Protein AF-A0AAD8MJL9-F1 (afdb_monomer_lite)

Sequence (126 aa):
MKRDDTRMTDIPSDIQKHILKLLATSSEASDFVRATSSCKEWKEFAEDAEILKTVQFDRMHRLDKSFWNKNRFLVKCLNAGNRGAFDIIVLKKKQDVLKVFMQKLKAGECWPDMLQLRNELRRTRS

Organism: NCBI:txid360622

InterPro domains:
  IPR036047 F-box-like domain superfamily [SSF81383] (6-65)

Foldseek 3Di:
DDPPPCDPVVDDLVVVLVVLLCCQQPHAPVVSVVVLVPDDSSVVSCLDLSSLQRHDHPDLVPDDPQQVDCPHSLVSSVVSVRPNSVVSNLVVVLVVLVVVLVVCVVVVHDDVVNVVSVVVNVVSVD

Structure (mmCIF, N/CA/C/O backbone):
data_AF-A0AAD8MJL9-F1
#
_entry.id   AF-A0AAD8MJL9-F1
#
loop_
_atom_site.group_PDB
_atom_site.id
_atom_site.type_symbol
_atom_site.label_atom_id
_atom_site.label_alt_id
_atom_site.label_comp_id
_atom_site.label_asym_id
_atom_site.label_entity_id
_atom_site.label_seq_id
_atom_site.pdbx_PDB_ins_code
_atom_site.Cartn_x
_atom_site.Cartn_y
_atom_site.Cartn_z
_atom_site.occupancy
_atom_site.B_iso_or_equiv
_atom_site.auth_seq_id
_atom_site.auth_comp_id
_atom_site.auth_asym_id
_atom_site.auth_atom_id
_atom_site.pdbx_PDB_model_num
ATOM 1 N N . MET A 1 1 ? -32.009 20.687 22.571 1.00 45.84 1 MET A N 1
ATOM 2 C CA . MET A 1 1 ? -31.351 19.533 21.922 1.00 45.84 1 MET A CA 1
ATOM 3 C C . MET A 1 1 ? -29.936 19.456 22.478 1.00 45.84 1 MET A C 1
ATOM 5 O O . MET A 1 1 ? -29.155 20.356 22.194 1.00 45.84 1 MET A O 1
ATOM 9 N N . LYS A 1 2 ? -29.637 18.504 23.370 1.00 50.28 2 LYS A N 1
ATOM 10 C CA . LYS A 1 2 ? -28.256 18.293 23.831 1.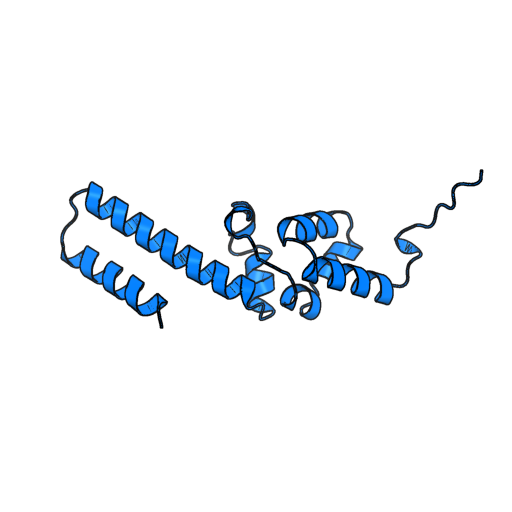00 50.28 2 LYS A CA 1
ATOM 11 C C . LYS A 1 2 ? -27.515 17.622 22.675 1.00 50.28 2 LYS A C 1
ATOM 13 O O . LYS A 1 2 ? -28.018 16.636 22.148 1.00 50.28 2 LYS A O 1
ATOM 18 N N . ARG A 1 3 ? -26.418 18.217 22.205 1.00 57.03 3 ARG A N 1
ATOM 19 C CA . ARG A 1 3 ? -25.518 17.529 21.276 1.00 57.03 3 ARG A CA 1
ATOM 20 C C . ARG A 1 3 ? -24.839 16.443 22.100 1.00 57.03 3 ARG A C 1
ATOM 22 O O . ARG A 1 3 ? -24.217 16.767 23.108 1.00 57.03 3 ARG A O 1
ATOM 29 N N . ASP A 1 4 ? -25.047 15.186 21.730 1.00 59.31 4 ASP A N 1
ATOM 30 C CA . ASP A 1 4 ? -24.232 14.101 22.257 1.00 59.31 4 ASP A CA 1
ATOM 31 C C . ASP A 1 4 ? -22.837 14.277 21.663 1.00 59.31 4 ASP A C 1
ATOM 33 O O . ASP A 1 4 ? -22.585 13.966 20.499 1.00 59.31 4 ASP A O 1
ATOM 37 N N . ASP A 1 5 ? -21.945 14.860 22.459 1.00 63.81 5 ASP A N 1
ATOM 38 C CA . ASP A 1 5 ? -20.537 15.039 22.122 1.00 63.81 5 ASP A CA 1
ATOM 39 C C . ASP A 1 5 ? -19.786 13.717 22.345 1.00 63.81 5 ASP A C 1
ATOM 41 O O . ASP A 1 5 ? -18.816 13.663 23.101 1.00 63.81 5 ASP A O 1
ATOM 45 N N . THR A 1 6 ? -20.243 12.627 21.722 1.00 65.44 6 THR A N 1
ATOM 46 C CA . THR A 1 6 ? -19.494 11.366 21.721 1.00 65.44 6 THR A CA 1
ATOM 47 C C . THR A 1 6 ? -18.200 11.597 20.954 1.00 65.44 6 THR A C 1
ATOM 49 O O . THR A 1 6 ? -18.205 11.845 19.743 1.00 65.44 6 THR A O 1
ATOM 52 N N . ARG A 1 7 ? -17.073 11.579 21.662 1.00 69.25 7 ARG A N 1
ATOM 53 C CA . ARG A 1 7 ? -15.759 11.781 21.059 1.00 69.25 7 ARG A CA 1
ATOM 54 C C . ARG A 1 7 ? -15.308 10.475 20.429 1.00 69.25 7 ARG A C 1
ATOM 56 O O . ARG A 1 7 ? -15.595 9.393 20.926 1.00 69.25 7 ARG A O 1
ATOM 63 N N . MET A 1 8 ? -14.524 10.570 19.357 1.00 67.44 8 MET A N 1
ATOM 64 C CA . MET A 1 8 ? -13.904 9.390 18.738 1.00 67.44 8 MET A CA 1
ATOM 65 C C . MET A 1 8 ? -13.067 8.586 19.754 1.00 67.44 8 MET A C 1
ATOM 67 O O . MET A 1 8 ? -12.983 7.370 19.653 1.00 67.44 8 MET A O 1
ATOM 71 N N . THR A 1 9 ? -12.508 9.265 20.763 1.00 69.81 9 THR A N 1
ATOM 72 C CA . THR A 1 9 ? -11.752 8.671 21.876 1.00 69.81 9 THR A CA 1
ATOM 73 C C . THR A 1 9 ? -12.597 7.821 22.821 1.00 69.81 9 THR A C 1
ATOM 75 O O . THR A 1 9 ? -12.044 7.034 23.580 1.00 69.81 9 THR A O 1
ATOM 78 N N . ASP A 1 10 ? -13.919 7.985 22.797 1.00 81.56 10 ASP A N 1
ATOM 79 C CA . ASP A 1 10 ? -14.845 7.232 23.647 1.00 81.56 10 ASP A CA 1
ATOM 80 C C . ASP A 1 10 ? -15.191 5.872 23.015 1.00 81.56 10 ASP A C 1
ATOM 82 O O . ASP A 1 10 ? -15.815 5.020 23.648 1.00 81.56 10 ASP A O 1
ATOM 86 N N . ILE A 1 11 ? -14.777 5.655 21.759 1.00 83.25 11 ILE A N 1
ATOM 87 C CA . ILE A 1 11 ? -14.957 4.401 21.034 1.00 83.25 11 ILE A CA 1
ATOM 88 C C . ILE A 1 11 ? -13.833 3.431 21.431 1.00 83.25 11 ILE A C 1
ATOM 90 O O . ILE A 1 11 ? -12.656 3.777 21.286 1.00 83.25 11 ILE A O 1
ATOM 94 N N . PRO A 1 12 ? -14.161 2.198 21.855 1.00 88.75 12 PRO A N 1
ATOM 95 C CA . PRO A 1 12 ? -13.181 1.145 22.100 1.00 88.75 12 PRO A CA 1
ATOM 96 C C . PRO A 1 12 ? -12.222 0.920 20.921 1.00 88.75 12 PRO A C 1
ATOM 98 O O . PRO A 1 12 ? -12.611 0.967 19.750 1.00 88.75 12 PRO A O 1
ATOM 101 N N . SER A 1 13 ? -10.948 0.672 21.224 1.00 86.31 13 SER A N 1
ATOM 102 C CA . SER A 1 13 ? -9.875 0.594 20.222 1.00 86.31 13 SER A CA 1
ATOM 103 C C . SER A 1 13 ? -10.055 -0.547 19.214 1.00 86.31 13 SER A C 1
ATOM 105 O O . SER A 1 13 ? -9.663 -0.423 18.054 1.00 86.31 13 SER A O 1
ATOM 107 N N . ASP A 1 14 ? -10.684 -1.647 19.615 1.00 88.62 14 ASP A N 1
ATOM 108 C CA . ASP A 1 14 ? -11.070 -2.764 18.752 1.00 88.62 14 ASP A CA 1
ATOM 109 C C . ASP A 1 14 ? -12.112 -2.347 17.705 1.00 88.62 14 ASP A C 1
ATOM 111 O O . ASP A 1 14 ? -11.964 -2.675 16.524 1.00 88.62 14 ASP A O 1
ATOM 115 N N . ILE A 1 15 ? -13.107 -1.549 18.102 1.00 89.69 15 ILE A N 1
ATOM 116 C CA . ILE A 1 15 ? -14.094 -0.977 17.179 1.00 89.69 15 ILE A CA 1
ATOM 117 C C . ILE A 1 15 ? -13.414 0.012 16.230 1.00 89.69 15 ILE A C 1
ATOM 119 O O . ILE A 1 15 ? -13.651 -0.039 15.022 1.00 89.69 15 ILE A O 1
ATOM 123 N N . GLN A 1 16 ? -12.515 0.863 16.732 1.00 87.56 16 GLN A N 1
ATOM 124 C CA . GLN A 1 16 ? -11.755 1.782 15.879 1.00 87.56 16 GLN A CA 1
ATOM 125 C C . GLN A 1 16 ? -10.915 1.032 14.832 1.00 87.56 16 GLN A C 1
ATOM 127 O O . GLN A 1 16 ? -10.959 1.369 13.646 1.00 87.56 16 GLN A O 1
ATOM 132 N N . LYS A 1 17 ? -10.205 -0.032 15.231 1.00 88.81 17 LYS A N 1
ATOM 133 C CA . LYS A 1 17 ? -9.458 -0.901 14.305 1.00 88.81 17 LYS A CA 1
ATOM 134 C C . LYS A 1 17 ? -10.371 -1.572 13.284 1.00 88.81 17 LYS A C 1
ATOM 136 O O . LYS A 1 17 ? -10.002 -1.674 12.113 1.00 88.81 17 LYS A O 1
ATOM 141 N N . HIS A 1 18 ? -11.556 -2.014 13.701 1.00 90.69 18 HIS A N 1
ATOM 142 C CA . HIS A 1 18 ? -12.534 -2.610 12.797 1.00 90.69 18 HIS A CA 1
ATOM 143 C C . HIS A 1 18 ? -13.019 -1.604 11.743 1.00 90.69 18 HIS A C 1
ATOM 145 O O . HIS A 1 18 ? -13.017 -1.920 10.554 1.00 90.69 18 HIS A O 1
ATOM 151 N N . ILE A 1 19 ? -13.340 -0.372 12.152 1.00 90.25 19 ILE A N 1
ATOM 152 C CA . ILE A 1 19 ? -13.692 0.728 11.240 1.00 90.25 19 ILE A CA 1
ATOM 153 C C . ILE A 1 19 ? -12.548 0.994 10.258 1.00 90.25 19 ILE A C 1
ATOM 155 O O . ILE A 1 19 ? -12.781 1.102 9.054 1.00 90.25 19 ILE A O 1
ATOM 159 N N . LEU A 1 20 ? -11.305 1.049 10.745 1.00 91.06 20 LEU A N 1
ATOM 160 C CA . LEU A 1 20 ? -10.136 1.271 9.895 1.00 91.06 20 LEU A CA 1
ATOM 161 C C . LEU A 1 20 ? -9.957 0.154 8.863 1.00 91.06 20 LEU A C 1
ATOM 163 O O . LEU A 1 20 ? -9.651 0.427 7.704 1.00 91.06 20 LEU A O 1
ATOM 167 N N . LYS A 1 21 ? -10.175 -1.100 9.265 1.00 91.56 21 LYS A N 1
ATOM 168 C CA . LYS A 1 21 ? -10.113 -2.256 8.366 1.00 91.56 21 LYS A CA 1
ATOM 169 C C . LYS A 1 21 ? -11.196 -2.190 7.290 1.00 91.56 21 LYS A C 1
ATOM 171 O O . LYS A 1 21 ? -10.896 -2.458 6.133 1.00 91.56 21 LYS A O 1
ATOM 176 N N . LEU A 1 22 ? -12.420 -1.796 7.649 1.00 91.12 22 LEU A N 1
ATOM 177 C CA . LEU A 1 22 ? -13.497 -1.574 6.680 1.00 91.12 22 LEU A CA 1
ATOM 178 C C . LE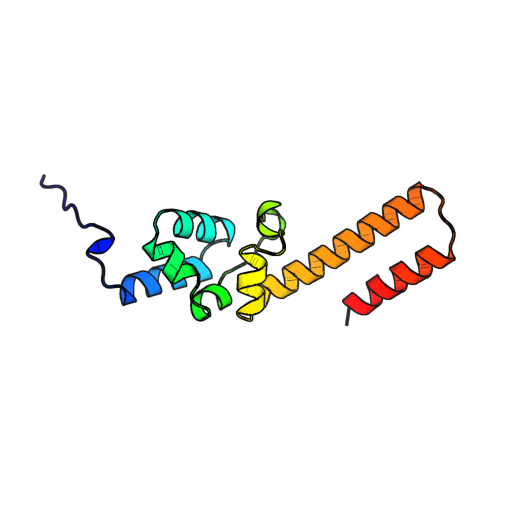U A 1 22 ? -13.137 -0.457 5.699 1.00 91.12 22 LEU A C 1
ATOM 180 O O . LEU A 1 22 ? -13.276 -0.634 4.496 1.00 91.12 22 LEU A O 1
ATOM 184 N N . LEU A 1 23 ? -12.599 0.662 6.189 1.00 90.19 23 LEU A N 1
ATOM 185 C CA . LEU A 1 23 ? -12.123 1.740 5.323 1.00 90.19 23 LEU A CA 1
ATOM 186 C C . LEU A 1 23 ? -11.011 1.262 4.385 1.00 90.19 23 LEU A C 1
ATOM 188 O O . LEU A 1 23 ? -11.039 1.588 3.201 1.00 90.19 23 LEU A O 1
ATOM 192 N N . ALA A 1 24 ? -10.056 0.472 4.877 1.00 90.62 24 ALA A N 1
ATOM 193 C CA . ALA A 1 24 ? -8.982 -0.081 4.056 1.00 90.62 24 ALA A CA 1
ATOM 194 C C . ALA A 1 24 ? -9.521 -0.967 2.919 1.00 90.62 24 ALA A C 1
ATOM 196 O O . ALA A 1 24 ? -8.979 -0.930 1.816 1.00 90.62 24 ALA A O 1
ATOM 197 N N . THR A 1 25 ? -10.593 -1.727 3.166 1.00 89.88 25 THR A N 1
ATOM 198 C CA . THR A 1 25 ? -11.177 -2.650 2.183 1.00 89.88 25 THR A CA 1
ATOM 199 C C . THR A 1 25 ? -12.274 -2.049 1.314 1.00 89.88 25 THR A C 1
ATOM 201 O O . THR A 1 25 ? -12.627 -2.668 0.318 1.00 89.88 25 THR A O 1
ATOM 204 N N . SER A 1 26 ? -12.853 -0.903 1.675 1.00 85.00 26 SER A N 1
ATOM 205 C CA . SER A 1 26 ? -13.995 -0.320 0.956 1.00 85.00 26 SER A CA 1
ATOM 206 C C . SER A 1 26 ? -13.707 1.041 0.326 1.00 85.00 26 SER A C 1
ATOM 208 O O . SER A 1 26 ? -14.587 1.602 -0.328 1.00 85.00 26 SER A O 1
ATOM 210 N N . SER A 1 27 ? -12.529 1.618 0.568 1.00 80.38 27 SER A N 1
ATOM 211 C CA . SER A 1 27 ? -12.144 2.927 0.042 1.00 80.38 27 SER A CA 1
ATOM 212 C C . SER A 1 27 ? -10.840 2.866 -0.741 1.00 80.38 27 SER A C 1
ATOM 214 O O . SER A 1 27 ? -10.008 1.979 -0.554 1.00 80.38 27 SER A O 1
ATOM 216 N N . GLU A 1 28 ? -10.658 3.840 -1.629 1.00 83.75 28 GLU A N 1
ATOM 217 C CA . GLU A 1 28 ? -9.396 4.011 -2.340 1.00 83.75 28 GLU A CA 1
ATOM 218 C C . GLU A 1 28 ? -8.276 4.350 -1.346 1.00 83.75 28 GLU A C 1
ATOM 220 O O . GLU A 1 28 ? -8.470 5.134 -0.411 1.00 83.75 28 GLU A O 1
ATOM 225 N N . ALA A 1 29 ? -7.062 3.850 -1.596 1.00 85.44 29 ALA A N 1
ATOM 226 C CA . ALA A 1 29 ? -5.887 4.121 -0.762 1.00 85.44 29 ALA A CA 1
ATOM 227 C C . ALA A 1 29 ? -5.661 5.617 -0.456 1.00 85.44 29 ALA A C 1
ATOM 229 O O . ALA A 1 29 ? -5.152 5.960 0.611 1.00 85.44 29 ALA A O 1
ATOM 230 N N . SER A 1 30 ? -6.039 6.525 -1.364 1.00 83.88 30 SER A N 1
ATOM 231 C CA . SER A 1 30 ? -5.973 7.974 -1.132 1.00 83.88 30 SER A CA 1
ATOM 232 C C . SER A 1 30 ? -6.898 8.450 -0.016 1.00 83.88 30 SER A C 1
ATOM 234 O O . SER A 1 30 ? -6.491 9.268 0.811 1.00 83.88 30 SER A O 1
ATOM 236 N N . ASP A 1 31 ? -8.128 7.941 0.015 1.00 85.12 31 ASP A N 1
ATOM 237 C CA . ASP A 1 31 ? -9.109 8.291 1.039 1.00 85.12 31 ASP A CA 1
ATOM 238 C C . ASP A 1 31 ? -8.730 7.682 2.380 1.00 85.12 31 ASP A C 1
ATOM 240 O O . ASP A 1 31 ? -8.773 8.380 3.394 1.00 85.12 31 ASP A O 1
ATOM 244 N N . PHE A 1 32 ? -8.244 6.440 2.368 1.00 88.94 32 PHE A N 1
ATOM 245 C CA . PHE A 1 32 ? -7.693 5.796 3.551 1.00 88.94 32 PHE A CA 1
ATOM 246 C C . PHE A 1 32 ? -6.549 6.620 4.161 1.00 88.94 32 PHE A C 1
ATOM 248 O O . PHE A 1 32 ? -6.627 7.010 5.323 1.00 88.94 32 PHE A O 1
ATOM 255 N N . VAL A 1 33 ? -5.529 6.982 3.370 1.00 87.75 33 VAL A N 1
ATOM 256 C CA . VAL A 1 33 ? -4.388 7.783 3.857 1.00 87.75 33 VAL A CA 1
ATOM 257 C C . VAL A 1 33 ? -4.839 9.128 4.419 1.00 87.75 33 VAL A C 1
ATOM 259 O O . VAL A 1 33 ? -4.305 9.581 5.436 1.00 87.75 33 VAL A O 1
ATOM 262 N N . ARG A 1 34 ? -5.822 9.775 3.784 1.00 86.56 34 ARG A N 1
ATOM 263 C CA . ARG A 1 34 ? -6.392 11.039 4.265 1.00 86.56 34 ARG A CA 1
ATOM 264 C C . ARG A 1 34 ? -7.121 10.859 5.597 1.00 86.56 34 ARG A C 1
ATOM 266 O O . ARG A 1 34 ? -6.923 11.662 6.503 1.00 86.56 34 ARG A O 1
ATOM 273 N N . ALA A 1 35 ? -7.921 9.807 5.738 1.00 86.69 35 ALA A N 1
ATOM 274 C CA . ALA A 1 35 ? -8.626 9.512 6.981 1.00 86.69 35 ALA A CA 1
ATOM 275 C C . ALA A 1 35 ? -7.640 9.230 8.123 1.00 86.69 35 ALA A C 1
ATOM 277 O O . ALA A 1 35 ? -7.750 9.806 9.204 1.00 86.69 35 ALA A O 1
ATOM 278 N N . THR A 1 36 ? -6.608 8.426 7.870 1.00 89.25 36 THR A N 1
ATOM 279 C CA . THR A 1 36 ? -5.640 8.024 8.900 1.00 89.25 36 THR A CA 1
ATOM 280 C C . THR A 1 36 ? -4.652 9.121 9.279 1.00 89.25 36 THR A C 1
ATOM 282 O O . THR A 1 36 ? -3.967 9.010 10.288 1.00 89.25 36 THR A O 1
ATOM 285 N N . SER A 1 37 ? -4.555 10.190 8.487 1.00 86.75 37 SER A N 1
ATOM 286 C CA . SER A 1 37 ? -3.744 11.365 8.827 1.00 86.75 37 SER A CA 1
ATOM 287 C C . SER A 1 37 ? -4.496 12.405 9.663 1.00 86.75 37 SER A C 1
ATOM 289 O O . SER A 1 37 ? -3.884 13.381 10.091 1.00 86.75 37 SER A O 1
ATOM 291 N N . SER A 1 38 ? -5.786 12.186 9.945 1.00 85.75 38 SER A N 1
ATOM 292 C CA . SER A 1 38 ? -6.608 13.110 10.735 1.00 85.75 38 SER A CA 1
ATOM 293 C C . SER A 1 38 ? -6.247 13.142 12.225 1.00 85.75 38 SER A C 1
ATOM 295 O O . SER A 1 38 ? -6.332 14.200 12.846 1.00 85.75 38 SER A O 1
ATOM 297 N N . CYS A 1 39 ? -5.814 12.017 12.807 1.00 85.88 39 CYS A N 1
ATOM 298 C CA . CYS A 1 39 ? -5.400 11.955 14.206 1.00 85.88 39 CYS A CA 1
ATOM 299 C C . CYS A 1 39 ? -4.279 10.932 14.446 1.00 85.88 39 CYS A C 1
ATOM 301 O O . CYS A 1 39 ? -4.036 10.029 13.644 1.00 85.88 39 CYS A O 1
ATOM 303 N N . LYS A 1 40 ? -3.576 11.094 15.575 1.00 85.94 40 LYS A N 1
ATOM 304 C CA . LYS A 1 40 ? -2.427 10.256 15.945 1.00 85.94 40 LYS A CA 1
ATOM 305 C C . LYS A 1 40 ? -2.812 8.783 16.122 1.00 85.94 40 LYS A C 1
ATOM 307 O O . LYS A 1 40 ? -2.103 7.919 15.628 1.00 85.94 40 LYS A O 1
ATOM 312 N N . GLU A 1 41 ? -3.939 8.518 16.770 1.00 86.12 41 GLU A N 1
ATOM 313 C CA . GLU A 1 41 ? -4.411 7.160 17.061 1.00 86.12 41 GLU A CA 1
ATOM 314 C C . GLU A 1 41 ? -4.735 6.379 15.779 1.00 86.12 41 GLU A C 1
ATOM 316 O O . GLU A 1 41 ? -4.254 5.267 15.575 1.00 86.12 41 GLU A O 1
ATOM 321 N N . TRP A 1 42 ? -5.444 7.004 14.837 1.00 88.19 42 TRP A N 1
ATOM 322 C CA . TRP A 1 42 ? -5.719 6.395 13.535 1.00 88.19 42 TRP A CA 1
ATOM 323 C C . TRP A 1 42 ? -4.451 6.162 12.728 1.00 88.19 42 TRP A C 1
ATOM 325 O O . TRP A 1 42 ? -4.350 5.162 12.022 1.00 88.19 42 TRP A O 1
ATOM 335 N N . LYS A 1 43 ? -3.476 7.068 12.831 1.00 88.19 43 LYS A N 1
ATOM 336 C CA . LYS A 1 43 ? -2.176 6.894 12.187 1.00 88.19 43 LYS A CA 1
ATOM 337 C C . LYS A 1 43 ? -1.442 5.673 12.738 1.00 88.19 43 LYS A C 1
ATOM 339 O O . LYS A 1 43 ? -0.866 4.932 11.953 1.00 88.19 43 LYS A O 1
ATOM 344 N N . GLU A 1 44 ? -1.471 5.463 14.050 1.00 89.31 44 GLU A N 1
ATOM 345 C CA . GLU A 1 44 ? -0.850 4.301 14.694 1.00 89.31 44 GLU A CA 1
ATOM 346 C C . GLU A 1 44 ? -1.557 3.001 14.296 1.00 89.31 44 GLU A C 1
ATOM 348 O O . GLU A 1 44 ? -0.897 2.046 13.888 1.00 89.31 44 GLU A O 1
ATOM 353 N N . PHE A 1 45 ? -2.894 2.972 14.298 1.00 89.06 45 PHE A N 1
ATOM 354 C CA . PHE A 1 45 ? -3.640 1.802 13.822 1.00 89.06 45 PHE A CA 1
ATOM 355 C C . PHE A 1 45 ? -3.441 1.532 12.330 1.00 89.06 45 PHE A C 1
ATOM 357 O O . PHE A 1 45 ? -3.379 0.377 11.922 1.00 89.06 45 PHE A O 1
ATOM 364 N N . ALA A 1 46 ? -3.281 2.566 11.507 1.00 89.38 46 ALA A N 1
ATOM 365 C CA . ALA A 1 46 ? -3.029 2.410 10.077 1.00 89.38 46 ALA A CA 1
ATOM 366 C C . ALA A 1 46 ? -1.675 1.770 9.753 1.00 89.38 46 ALA A C 1
ATOM 368 O O . ALA A 1 46 ? -1.470 1.336 8.621 1.00 89.38 46 ALA A O 1
ATOM 369 N N . GLU A 1 47 ? -0.742 1.741 10.707 1.00 90.06 47 GLU A N 1
ATOM 370 C CA . GLU A 1 47 ? 0.557 1.082 10.554 1.00 90.06 47 GLU A CA 1
ATOM 371 C C . GLU A 1 47 ? 0.517 -0.410 10.916 1.00 90.06 47 GLU A C 1
ATOM 373 O O . GLU A 1 47 ? 1.504 -1.114 10.694 1.00 90.06 47 GLU A O 1
ATOM 378 N N . ASP A 1 48 ? -0.622 -0.913 11.402 1.00 91.88 48 ASP A N 1
ATOM 379 C CA . ASP A 1 48 ? -0.845 -2.338 11.636 1.00 91.88 48 ASP A CA 1
ATOM 380 C C . ASP A 1 48 ? -0.745 -3.123 10.315 1.00 91.88 48 ASP A C 1
ATOM 382 O O . ASP A 1 48 ? -1.372 -2.785 9.304 1.00 91.88 48 ASP A O 1
ATOM 386 N N . ALA A 1 49 ? 0.055 -4.190 10.323 1.00 92.06 49 ALA A N 1
ATOM 387 C CA . ALA A 1 49 ? 0.319 -4.997 9.138 1.00 92.06 49 ALA A CA 1
ATOM 388 C C . ALA A 1 49 ? -0.958 -5.631 8.564 1.00 92.06 49 ALA A C 1
ATOM 390 O O . ALA A 1 49 ? -1.109 -5.688 7.341 1.00 92.06 49 ALA A O 1
ATOM 391 N N . GLU A 1 50 ? -1.901 -6.047 9.414 1.00 92.06 50 GLU A N 1
ATOM 392 C CA . GLU A 1 50 ? -3.160 -6.651 8.965 1.00 92.06 50 GLU A CA 1
ATOM 393 C C . GLU A 1 50 ? -4.054 -5.631 8.261 1.00 92.06 50 GLU A C 1
ATOM 395 O O . GLU A 1 50 ? -4.756 -5.970 7.309 1.00 92.06 50 GLU A O 1
ATOM 400 N N . ILE A 1 51 ? -3.992 -4.364 8.671 1.00 92.94 51 ILE A N 1
ATOM 401 C CA . ILE A 1 51 ? -4.700 -3.278 7.992 1.00 92.94 51 ILE A CA 1
ATOM 402 C C . ILE A 1 51 ? -4.010 -2.970 6.661 1.00 92.94 51 ILE A C 1
ATOM 404 O O . ILE A 1 51 ? -4.657 -3.017 5.612 1.00 92.94 51 ILE A O 1
ATOM 408 N N . LEU A 1 52 ? -2.694 -2.743 6.671 1.00 93.62 52 LEU A N 1
ATOM 409 C CA . LEU A 1 52 ? -1.904 -2.422 5.475 1.00 93.62 52 LEU A CA 1
ATOM 410 C C . LEU A 1 52 ? -2.038 -3.478 4.367 1.00 93.62 52 LEU A C 1
ATOM 412 O O . LEU A 1 52 ? -2.107 -3.143 3.181 1.00 93.62 52 LEU A O 1
ATOM 416 N N . LYS A 1 53 ? -2.125 -4.756 4.739 1.00 94.38 53 LYS A N 1
ATOM 417 C CA . LYS A 1 53 ? -2.321 -5.875 3.809 1.00 94.38 53 LYS A CA 1
ATOM 418 C C . LYS A 1 53 ? -3.669 -5.838 3.083 1.00 94.38 53 LYS A C 1
ATOM 420 O O . LYS A 1 53 ? -3.778 -6.382 1.987 1.00 94.38 53 LYS A O 1
ATOM 425 N N . THR A 1 54 ? -4.674 -5.196 3.676 1.00 91.94 54 THR A N 1
ATOM 426 C CA . THR A 1 54 ? -6.056 -5.160 3.164 1.00 91.94 54 THR A CA 1
ATOM 427 C C . THR A 1 54 ? -6.404 -3.915 2.357 1.00 91.94 54 THR A C 1
ATOM 429 O O . THR A 1 54 ? -7.455 -3.890 1.723 1.00 91.94 54 THR A O 1
ATOM 432 N N . VAL A 1 55 ? -5.523 -2.909 2.345 1.00 91.44 55 VAL A N 1
ATOM 433 C CA . VAL A 1 55 ? -5.747 -1.647 1.631 1.00 91.44 55 VAL A CA 1
ATOM 434 C C . VAL A 1 55 ? -6.002 -1.890 0.143 1.00 91.44 55 VAL A C 1
ATOM 436 O O . VAL A 1 55 ? -5.192 -2.533 -0.533 1.00 91.44 55 VAL A O 1
ATOM 439 N N . GLN A 1 56 ? -7.098 -1.335 -0.368 1.00 89.00 56 GLN A N 1
ATOM 440 C CA . GLN A 1 56 ? -7.451 -1.402 -1.780 1.00 89.00 56 GLN A CA 1
ATOM 441 C C . GLN A 1 56 ? -6.779 -0.322 -2.626 1.00 89.00 56 GLN A C 1
ATOM 443 O O . GLN A 1 56 ? -6.553 0.819 -2.222 1.00 89.00 56 GLN A O 1
ATOM 448 N N . PHE A 1 57 ? -6.473 -0.723 -3.854 1.00 84.69 57 PHE A N 1
ATOM 449 C CA . PHE A 1 57 ? -5.613 -0.007 -4.785 1.00 84.69 57 PHE A CA 1
ATOM 450 C C . PHE A 1 57 ? -6.193 0.002 -6.214 1.00 84.69 57 PHE A C 1
ATOM 452 O O . PHE A 1 57 ? -5.451 0.123 -7.192 1.00 84.69 57 PHE A O 1
ATOM 459 N N . ASP A 1 58 ? -7.519 -0.118 -6.335 1.00 73.44 58 ASP A N 1
ATOM 460 C CA . ASP A 1 58 ? -8.254 -0.346 -7.589 1.00 73.44 58 ASP A CA 1
ATOM 461 C C . ASP A 1 58 ? -7.949 0.680 -8.691 1.00 73.44 58 ASP A C 1
ATOM 463 O O . ASP A 1 58 ? -8.024 0.360 -9.882 1.00 73.44 58 ASP A O 1
ATOM 467 N N . ARG A 1 59 ? -7.560 1.916 -8.340 1.00 66.56 59 ARG A N 1
ATOM 468 C CA . ARG A 1 59 ? -7.305 2.984 -9.320 1.00 66.56 59 ARG A CA 1
ATOM 469 C C . ARG A 1 59 ? -5.920 3.610 -9.187 1.00 66.56 59 ARG A C 1
ATOM 471 O O . ARG A 1 59 ? -5.757 4.711 -8.664 1.00 66.56 59 ARG A O 1
ATOM 478 N N . MET A 1 60 ? -4.924 2.990 -9.827 1.00 62.75 60 MET A N 1
ATOM 479 C CA . MET A 1 60 ? -3.550 3.525 -9.922 1.00 62.75 60 MET A CA 1
ATOM 480 C C . MET A 1 60 ? -3.446 4.985 -10.375 1.00 62.75 60 MET A C 1
ATOM 482 O O . MET A 1 60 ? -2.562 5.704 -9.921 1.00 62.75 60 MET A O 1
ATOM 486 N N . HIS A 1 61 ? -4.329 5.438 -11.269 1.00 58.91 61 HIS A N 1
ATOM 487 C CA . HIS A 1 61 ? -4.287 6.799 -11.812 1.00 58.91 61 HIS A CA 1
ATOM 488 C C . HIS A 1 61 ? -4.638 7.883 -10.779 1.00 58.91 61 HIS A C 1
ATOM 490 O O . HIS A 1 61 ? -4.397 9.060 -11.035 1.00 58.91 61 HIS A O 1
ATOM 496 N N . ARG A 1 62 ? -5.198 7.500 -9.625 1.00 63.97 62 ARG A N 1
ATOM 497 C CA . ARG A 1 62 ? -5.501 8.410 -8.512 1.00 63.97 62 ARG A CA 1
ATOM 498 C C . ARG A 1 62 ? -4.389 8.481 -7.472 1.00 63.97 62 ARG A C 1
ATOM 500 O O . ARG A 1 62 ? -4.455 9.315 -6.572 1.00 63.97 62 ARG A O 1
ATOM 507 N N . LEU A 1 63 ? -3.363 7.639 -7.592 1.00 69.81 63 LEU A N 1
ATOM 508 C CA . LEU A 1 63 ? -2.217 7.689 -6.698 1.00 69.81 63 LEU A CA 1
ATOM 509 C C . LEU A 1 63 ? -1.346 8.885 -7.063 1.00 69.81 63 LEU A C 1
ATOM 511 O O . LEU A 1 63 ? -0.612 8.874 -8.055 1.00 69.81 63 LEU A O 1
ATOM 515 N N . ASP A 1 64 ? -1.426 9.913 -6.226 1.00 71.00 64 ASP A N 1
ATOM 516 C CA . ASP A 1 64 ? -0.557 11.078 -6.305 1.00 71.00 64 ASP A CA 1
ATOM 517 C C . ASP A 1 64 ? 0.927 10.660 -6.275 1.00 71.00 64 ASP A C 1
ATOM 519 O O . ASP A 1 64 ? 1.299 9.647 -5.676 1.00 71.00 64 ASP A O 1
ATOM 523 N N . LYS A 1 65 ? 1.806 11.469 -6.883 1.00 72.69 65 LYS A N 1
ATOM 524 C CA . LYS A 1 65 ? 3.275 11.303 -6.895 1.00 72.69 65 LYS A CA 1
ATOM 525 C C . LYS A 1 65 ? 3.834 10.996 -5.511 1.00 72.69 65 LYS A C 1
ATOM 527 O O . LYS A 1 65 ? 4.827 10.286 -5.370 1.00 72.69 65 LYS A O 1
ATOM 532 N N . SER A 1 66 ? 3.180 11.542 -4.499 1.00 73.12 66 SER A N 1
ATOM 533 C CA . SER A 1 66 ? 3.503 11.367 -3.104 1.00 73.12 66 SER A CA 1
ATOM 534 C C . SER A 1 66 ? 3.485 9.880 -2.684 1.00 73.12 66 SER A C 1
ATOM 536 O O . SER A 1 66 ? 4.429 9.446 -2.029 1.00 73.12 66 SER A O 1
ATOM 538 N N . PHE A 1 67 ? 2.559 9.048 -3.175 1.00 73.06 67 PHE A N 1
ATOM 539 C CA . PHE A 1 67 ? 2.489 7.603 -2.882 1.00 73.06 67 PHE A CA 1
ATOM 540 C C . PHE A 1 67 ? 3.704 6.798 -3.356 1.00 73.06 67 PHE A C 1
ATOM 542 O O . PHE A 1 67 ? 4.027 5.768 -2.769 1.00 73.06 67 PHE A O 1
ATOM 549 N N . TRP A 1 68 ? 4.389 7.273 -4.394 1.00 68.94 68 TRP A N 1
ATOM 550 C CA . TRP A 1 68 ? 5.449 6.547 -5.096 1.00 68.94 68 TRP A CA 1
ATOM 551 C C . TRP A 1 68 ? 6.840 6.703 -4.477 1.00 68.94 68 TRP A C 1
ATOM 553 O O . TRP A 1 68 ? 7.805 6.097 -4.942 1.00 68.94 68 TRP A O 1
ATOM 563 N N . ASN A 1 69 ? 6.977 7.535 -3.449 1.00 71.81 69 ASN A N 1
ATOM 564 C CA . ASN A 1 69 ? 8.256 7.733 -2.783 1.00 71.81 69 ASN A CA 1
ATOM 565 C C . ASN A 1 69 ? 8.621 6.486 -1.942 1.00 71.81 69 ASN A C 1
ATOM 567 O O . ASN A 1 69 ? 7.778 5.924 -1.247 1.00 71.81 69 ASN A O 1
ATOM 571 N N . LYS A 1 70 ? 9.890 6.054 -2.012 1.00 54.25 70 LYS A N 1
ATOM 572 C CA . LYS A 1 70 ? 10.424 4.826 -1.388 1.00 54.25 70 LYS A CA 1
ATOM 573 C C . LYS A 1 70 ? 10.136 4.686 0.114 1.00 54.25 70 LYS A C 1
ATOM 575 O O . LYS A 1 70 ? 10.070 3.565 0.597 1.00 54.25 70 LYS A O 1
ATOM 580 N N . ASN A 1 71 ? 9.927 5.789 0.833 1.00 59.94 71 ASN A N 1
ATOM 581 C CA . ASN A 1 71 ? 9.622 5.780 2.271 1.00 59.94 71 ASN A CA 1
ATOM 582 C C . ASN A 1 71 ? 8.126 5.957 2.580 1.00 59.94 71 ASN A C 1
ATOM 584 O O . ASN A 1 71 ? 7.760 6.350 3.690 1.00 59.94 71 ASN A O 1
ATOM 588 N N . ARG A 1 72 ? 7.242 5.743 1.600 1.00 77.69 72 ARG A N 1
ATOM 589 C CA . ARG A 1 72 ? 5.815 6.049 1.733 1.00 77.69 72 ARG A CA 1
ATOM 590 C C . ARG A 1 72 ? 4.916 4.829 1.772 1.00 77.69 72 ARG A C 1
ATOM 592 O O . ARG A 1 72 ? 5.325 3.688 1.595 1.00 77.69 72 ARG A O 1
ATOM 599 N N . PHE A 1 73 ? 3.661 5.134 2.068 1.00 86.06 73 PHE A N 1
ATOM 600 C CA . PHE A 1 73 ? 2.549 4.236 2.326 1.00 86.06 73 PHE A CA 1
ATOM 601 C C . PHE A 1 73 ? 2.472 3.010 1.400 1.00 86.06 73 PHE A C 1
ATOM 603 O O . PHE A 1 73 ? 2.254 1.905 1.885 1.00 86.06 73 PHE A O 1
ATOM 610 N N . LEU A 1 74 ? 2.742 3.166 0.099 1.00 87.94 74 LEU A N 1
ATOM 611 C CA . LEU A 1 74 ? 2.741 2.052 -0.855 1.00 87.94 74 LEU A CA 1
ATOM 612 C C . LEU A 1 74 ? 3.799 0.984 -0.523 1.00 87.94 74 LEU A C 1
ATOM 614 O O . LEU A 1 74 ? 3.522 -0.208 -0.596 1.00 87.94 74 LEU A O 1
ATOM 618 N N . VAL A 1 75 ? 4.998 1.402 -0.107 1.00 87.81 75 VAL A N 1
ATOM 619 C CA . VAL A 1 75 ? 6.074 0.489 0.312 1.00 87.81 75 VAL A CA 1
ATOM 620 C C . VAL A 1 75 ? 5.741 -0.168 1.649 1.00 87.81 75 VAL A C 1
ATOM 622 O O . VAL A 1 75 ? 6.010 -1.352 1.822 1.00 87.81 75 VAL A O 1
ATOM 625 N N . LYS A 1 76 ? 5.087 0.554 2.569 1.00 90.25 76 LYS A N 1
ATOM 626 C CA . LYS A 1 76 ? 4.573 -0.046 3.813 1.00 90.25 76 LYS A CA 1
ATOM 627 C C . LYS A 1 76 ? 3.556 -1.154 3.512 1.00 90.25 76 LYS A C 1
ATOM 629 O O . LYS A 1 76 ? 3.678 -2.246 4.053 1.00 90.25 76 LYS A O 1
ATOM 634 N N . CYS A 1 77 ? 2.621 -0.904 2.593 1.00 91.88 77 CYS A N 1
ATOM 635 C CA . CYS A 1 77 ? 1.652 -1.906 2.144 1.00 91.88 77 CYS A CA 1
ATOM 636 C C . CYS A 1 77 ? 2.344 -3.105 1.480 1.00 91.88 77 CYS A C 1
ATOM 638 O O . CYS A 1 77 ? 2.022 -4.247 1.797 1.00 91.88 77 CYS A O 1
ATOM 640 N N . LEU A 1 78 ? 3.331 -2.865 0.607 1.00 91.81 78 LEU A N 1
ATOM 641 C CA . LEU A 1 78 ? 4.123 -3.934 -0.009 1.00 91.81 78 LEU A CA 1
ATOM 642 C C . LEU A 1 78 ? 4.808 -4.809 1.051 1.00 91.81 78 LEU A C 1
ATOM 644 O O . LEU A 1 78 ? 4.714 -6.031 0.983 1.00 91.81 78 LEU A O 1
ATOM 648 N N . ASN A 1 79 ? 5.472 -4.193 2.031 1.00 92.06 79 ASN A N 1
ATOM 649 C CA . ASN A 1 79 ? 6.183 -4.911 3.092 1.00 92.06 79 ASN A CA 1
ATOM 650 C C . ASN A 1 79 ? 5.231 -5.709 3.996 1.00 92.06 79 ASN A C 1
ATOM 652 O O . ASN A 1 79 ? 5.618 -6.752 4.511 1.00 92.06 79 ASN A O 1
ATOM 656 N N . ALA A 1 80 ? 3.983 -5.257 4.145 1.00 93.75 80 ALA A N 1
ATOM 657 C CA . ALA A 1 80 ? 2.915 -6.001 4.814 1.00 93.75 80 ALA A CA 1
ATOM 658 C C . ALA A 1 80 ? 2.325 -7.145 3.955 1.00 93.75 80 ALA A C 1
ATOM 660 O O . ALA A 1 80 ? 1.421 -7.854 4.394 1.00 93.75 80 ALA A O 1
ATOM 661 N N . GLY A 1 81 ? 2.811 -7.340 2.724 1.00 93.38 81 GLY A N 1
ATOM 662 C CA . GLY A 1 81 ? 2.343 -8.387 1.813 1.00 93.38 81 GLY A CA 1
ATOM 663 C C . GLY A 1 81 ? 1.079 -8.023 1.030 1.00 93.38 81 GLY A C 1
ATOM 664 O O . GLY A 1 81 ? 0.362 -8.918 0.579 1.00 93.38 81 GLY A O 1
ATOM 665 N N . ASN A 1 82 ? 0.778 -6.733 0.861 1.00 93.69 82 ASN 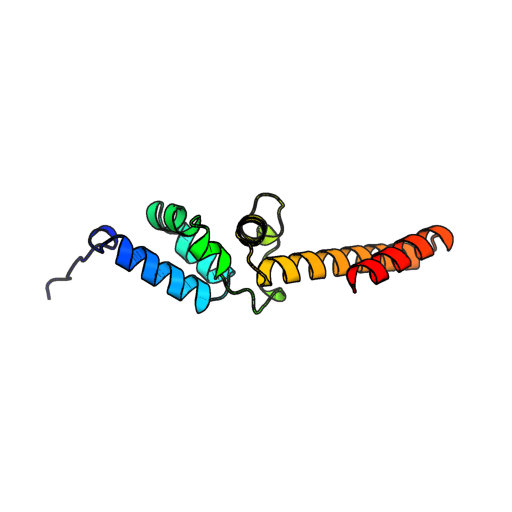A N 1
ATOM 666 C CA . ASN A 1 82 ? -0.346 -6.281 0.043 1.00 93.69 82 ASN A CA 1
ATOM 667 C C . ASN A 1 82 ? -0.069 -6.535 -1.453 1.00 93.69 82 ASN A C 1
ATOM 669 O O . ASN A 1 82 ? 0.840 -5.944 -2.046 1.00 93.69 82 ASN A O 1
ATOM 673 N N . ARG A 1 83 ? -0.883 -7.395 -2.080 1.00 90.88 83 ARG A N 1
ATOM 674 C CA . ARG A 1 83 ? -0.734 -7.768 -3.497 1.00 90.88 83 ARG A CA 1
ATOM 675 C C . ARG A 1 83 ? -1.024 -6.609 -4.452 1.00 90.88 83 ARG A C 1
ATOM 677 O O . ARG A 1 83 ? -0.296 -6.436 -5.422 1.00 90.88 83 ARG A O 1
ATOM 684 N N . GLY A 1 84 ? -2.014 -5.773 -4.138 1.00 89.25 84 GLY A N 1
ATOM 685 C CA . GLY A 1 84 ? -2.315 -4.576 -4.925 1.00 89.25 84 GLY A CA 1
ATOM 686 C C . GLY A 1 84 ? -1.126 -3.615 -4.961 1.00 89.25 84 GLY A C 1
ATOM 687 O O . GLY A 1 84 ? -0.728 -3.160 -6.029 1.00 89.25 84 GLY A O 1
ATOM 688 N N . ALA A 1 85 ? -0.476 -3.381 -3.818 1.00 90.19 85 ALA A N 1
ATOM 689 C CA . ALA A 1 85 ? 0.732 -2.557 -3.758 1.00 90.19 85 ALA A CA 1
ATOM 690 C C . ALA A 1 85 ? 1.889 -3.141 -4.592 1.00 90.19 85 ALA A C 1
ATOM 692 O O . ALA A 1 85 ? 2.608 -2.394 -5.263 1.00 90.19 85 ALA A O 1
ATOM 693 N N . PHE A 1 86 ? 2.055 -4.467 -4.590 1.00 89.75 86 PHE A N 1
ATOM 694 C CA . PHE A 1 86 ? 3.030 -5.149 -5.444 1.00 89.75 86 PHE A CA 1
ATOM 695 C C . PHE A 1 86 ? 2.746 -4.918 -6.933 1.00 89.75 86 PHE A C 1
ATOM 697 O O . PHE A 1 86 ? 3.632 -4.455 -7.659 1.00 89.75 86 PHE A O 1
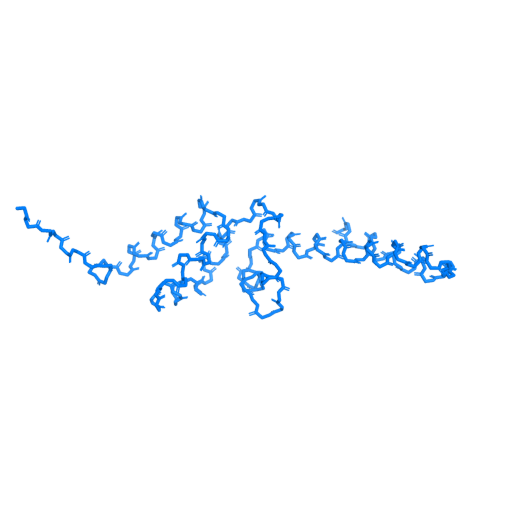ATOM 704 N N . ASP A 1 87 ? 1.512 -5.162 -7.375 1.00 88.62 87 ASP A N 1
ATOM 705 C CA . ASP A 1 87 ? 1.107 -5.008 -8.776 1.00 88.62 87 ASP A CA 1
ATOM 706 C C . ASP A 1 87 ? 1.308 -3.564 -9.261 1.00 88.62 87 ASP A C 1
ATOM 708 O O . ASP A 1 87 ? 1.811 -3.325 -10.365 1.00 88.62 87 ASP A O 1
ATOM 712 N N . ILE A 1 88 ? 1.012 -2.591 -8.394 1.00 87.19 88 ILE A N 1
ATOM 713 C CA . ILE A 1 88 ? 1.273 -1.167 -8.626 1.00 87.19 88 ILE A CA 1
ATOM 714 C C . ILE A 1 88 ? 2.754 -0.889 -8.870 1.00 87.19 88 ILE A C 1
ATOM 716 O O . ILE A 1 88 ? 3.119 -0.230 -9.851 1.00 87.19 88 ILE A O 1
ATOM 720 N N . ILE A 1 89 ? 3.623 -1.377 -7.986 1.00 86.25 89 ILE A N 1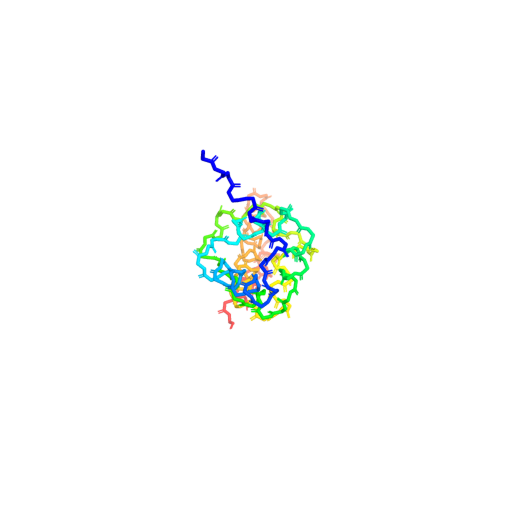
ATOM 721 C CA . ILE A 1 89 ? 5.068 -1.140 -8.078 1.00 86.25 89 ILE A CA 1
ATOM 722 C C . ILE A 1 89 ? 5.638 -1.777 -9.350 1.00 86.25 89 ILE A C 1
ATOM 724 O O . ILE A 1 89 ? 6.463 -1.160 -10.032 1.00 86.25 89 ILE A O 1
ATOM 728 N N . VAL A 1 90 ? 5.180 -2.977 -9.709 1.00 86.44 90 VAL A N 1
ATOM 729 C CA . VAL A 1 90 ? 5.579 -3.651 -10.953 1.00 86.44 90 VAL A CA 1
ATOM 730 C C . VAL A 1 90 ? 5.125 -2.858 -12.178 1.00 86.44 90 VAL A C 1
ATOM 732 O O . VAL A 1 90 ? 5.931 -2.631 -13.087 1.00 86.44 90 VAL A O 1
ATOM 735 N N . LEU A 1 91 ? 3.871 -2.393 -12.216 1.00 84.62 91 LEU A N 1
ATOM 736 C CA . LEU A 1 91 ? 3.368 -1.602 -13.342 1.00 84.62 91 LEU A CA 1
ATOM 737 C C . LEU A 1 91 ? 4.155 -0.300 -13.504 1.00 84.62 91 LEU A C 1
ATOM 739 O O . LEU A 1 91 ? 4.531 0.061 -14.620 1.00 84.62 91 LEU A O 1
ATOM 743 N N . LYS A 1 92 ? 4.457 0.385 -12.402 1.00 83.62 92 LYS A N 1
ATOM 744 C CA . LYS A 1 92 ? 5.227 1.629 -12.438 1.00 83.62 92 LYS A CA 1
ATOM 745 C C . LYS A 1 92 ? 6.629 1.434 -12.984 1.00 83.62 92 LYS A C 1
ATOM 747 O O . LYS A 1 92 ? 7.040 2.195 -13.856 1.00 83.62 92 LYS A O 1
ATOM 752 N N . LYS A 1 93 ? 7.327 0.381 -12.549 1.00 83.94 93 LYS A N 1
ATOM 753 C CA . LYS A 1 93 ? 8.635 0.019 -13.114 1.00 83.94 93 LYS A CA 1
ATOM 754 C C . LYS A 1 93 ? 8.543 -0.201 -14.625 1.00 83.94 93 LYS A C 1
ATOM 756 O O . LYS A 1 93 ? 9.371 0.327 -15.358 1.00 83.94 93 LYS A O 1
ATOM 761 N N . LYS A 1 94 ? 7.512 -0.907 -15.108 1.00 84.88 94 LYS A N 1
ATOM 762 C CA . LYS A 1 94 ? 7.281 -1.093 -16.554 1.00 84.88 94 LYS A CA 1
ATOM 763 C C . LYS A 1 94 ? 7.079 0.236 -17.281 1.00 84.88 94 LYS A C 1
ATOM 765 O O . LYS A 1 94 ? 7.668 0.440 -18.340 1.00 84.88 94 LYS A O 1
ATOM 770 N N . GLN A 1 95 ? 6.268 1.134 -16.723 1.00 85.12 95 GLN A N 1
ATOM 771 C CA . GLN A 1 95 ? 6.032 2.460 -17.301 1.00 85.12 95 GLN A CA 1
ATOM 772 C C . GLN A 1 95 ? 7.311 3.300 -17.352 1.00 85.12 95 GLN A C 1
ATOM 774 O O . GLN A 1 95 ? 7.561 3.956 -18.362 1.00 85.12 95 GLN A O 1
ATOM 779 N N . ASP A 1 96 ? 8.128 3.266 -16.300 1.00 85.75 96 ASP A N 1
ATOM 780 C CA . ASP A 1 96 ? 9.381 4.020 -16.240 1.00 85.75 96 ASP A CA 1
ATOM 781 C C . ASP A 1 96 ? 10.397 3.486 -17.262 1.00 85.75 96 ASP A C 1
ATOM 783 O O . ASP A 1 96 ? 10.976 4.273 -18.011 1.00 85.75 96 ASP A O 1
ATOM 787 N N . VAL A 1 97 ? 10.532 2.161 -17.388 1.00 86.50 97 VAL A N 1
ATOM 788 C CA . VAL A 1 97 ? 11.374 1.524 -18.419 1.00 86.50 97 VAL A CA 1
ATOM 789 C C . VAL A 1 97 ? 10.895 1.886 -19.826 1.00 86.50 97 VAL A C 1
ATOM 791 O O . VAL A 1 97 ? 11.695 2.284 -20.672 1.00 86.50 97 VAL A O 1
ATOM 794 N N . LEU A 1 98 ? 9.585 1.810 -20.084 1.00 84.69 98 LEU A N 1
ATOM 795 C CA . LEU A 1 98 ? 9.016 2.181 -21.381 1.00 84.69 98 LEU A CA 1
ATOM 796 C C . LEU A 1 98 ? 9.252 3.663 -21.696 1.00 84.69 98 LEU A C 1
ATOM 798 O O . LEU A 1 98 ? 9.562 4.013 -22.833 1.00 84.69 98 LEU A O 1
ATOM 802 N N . LYS A 1 99 ? 9.137 4.540 -20.696 1.00 88.00 99 LYS A N 1
ATOM 803 C CA . LYS A 1 99 ? 9.392 5.973 -20.853 1.00 88.00 99 LYS A CA 1
ATOM 804 C C . LYS A 1 99 ? 10.845 6.241 -21.244 1.00 88.00 99 LYS A C 1
ATOM 806 O O . LYS A 1 99 ? 11.068 7.004 -22.181 1.00 88.00 99 LYS A O 1
ATOM 811 N N . VAL A 1 100 ? 11.804 5.598 -20.576 1.00 87.00 100 VAL A N 1
ATOM 812 C CA . VAL A 1 100 ? 13.236 5.699 -20.915 1.00 87.00 100 VAL A CA 1
ATOM 813 C C . VAL A 1 100 ? 13.489 5.182 -22.329 1.00 87.00 100 VAL A C 1
ATOM 815 O O . VAL A 1 100 ? 14.129 5.861 -23.128 1.00 87.00 100 VAL A O 1
ATOM 818 N N . PHE A 1 101 ? 12.921 4.028 -22.679 1.00 84.12 101 PHE A N 1
ATOM 819 C CA . PHE A 1 101 ? 13.033 3.457 -24.021 1.00 84.12 101 PHE A CA 1
ATOM 820 C C . PHE A 1 101 ? 12.516 4.416 -25.107 1.00 84.12 101 PHE A C 1
ATOM 822 O O . PHE A 1 101 ? 13.199 4.677 -26.095 1.00 84.12 101 PHE A O 1
ATOM 829 N N . MET A 1 102 ? 11.341 5.017 -24.898 1.00 85.88 102 MET A N 1
ATOM 830 C CA . MET A 1 102 ? 10.763 5.998 -25.823 1.00 85.88 102 MET A CA 1
ATOM 831 C C . MET A 1 102 ? 11.592 7.286 -25.923 1.00 85.88 102 MET A C 1
ATOM 833 O O . MET A 1 102 ? 11.610 7.917 -26.978 1.00 85.88 102 MET A O 1
ATOM 837 N N . GLN A 1 103 ? 12.267 7.699 -24.848 1.00 88.06 103 GLN A N 1
ATOM 838 C CA . GLN A 1 103 ? 13.178 8.847 -24.870 1.00 88.06 103 GLN A CA 1
ATOM 839 C C . GLN A 1 103 ? 14.440 8.545 -25.683 1.00 88.06 103 GLN A C 1
ATOM 841 O O . GLN A 1 103 ? 14.792 9.347 -26.545 1.00 88.06 103 GLN A O 1
ATOM 846 N N . LYS A 1 104 ? 15.058 7.375 -25.482 1.00 84.25 104 LYS A N 1
ATOM 847 C CA . LYS A 1 104 ? 16.235 6.933 -26.249 1.00 84.25 104 LYS A CA 1
ATOM 848 C C . LYS A 1 104 ? 15.938 6.799 -27.746 1.00 84.25 104 LYS A C 1
ATOM 850 O O . LYS A 1 104 ? 16.725 7.259 -28.567 1.00 84.25 104 LYS A O 1
ATOM 855 N N . LEU A 1 105 ? 14.760 6.271 -28.099 1.00 82.12 105 LEU A N 1
ATOM 856 C CA . LEU A 1 105 ? 14.275 6.234 -29.486 1.00 82.12 105 LEU A CA 1
ATOM 857 C C . LEU A 1 105 ? 14.211 7.622 -30.125 1.00 82.12 105 LEU A C 1
ATOM 859 O O . LEU A 1 105 ? 14.661 7.807 -31.251 1.00 82.12 105 LEU A O 1
ATOM 863 N N . LYS A 1 106 ? 13.652 8.602 -29.407 1.00 84.88 106 LYS A N 1
ATOM 864 C CA . LYS A 1 106 ? 13.542 9.986 -29.892 1.00 84.88 106 LYS A CA 1
ATOM 865 C C . LYS A 1 106 ? 14.898 10.681 -30.003 1.00 84.88 106 LYS A C 1
ATOM 867 O O . LYS A 1 106 ? 15.046 11.556 -30.846 1.00 84.88 106 LYS A O 1
ATOM 872 N N . ALA A 1 107 ? 15.856 10.305 -29.159 1.00 86.12 107 ALA A N 1
ATOM 873 C CA . ALA A 1 107 ? 17.212 10.842 -29.164 1.00 86.12 107 ALA A CA 1
ATOM 874 C C . ALA A 1 107 ? 18.124 10.210 -30.236 1.00 86.12 107 ALA A C 1
ATOM 876 O O . ALA A 1 107 ? 19.249 10.666 -30.406 1.00 86.12 107 ALA A O 1
ATOM 877 N N . GLY A 1 108 ? 17.659 9.184 -30.964 1.00 80.00 108 GLY A N 1
ATOM 878 C CA . GLY A 1 108 ? 18.455 8.501 -31.990 1.00 80.00 108 GLY A CA 1
ATOM 879 C C . GLY A 1 108 ? 19.579 7.622 -31.427 1.00 80.00 108 GLY A C 1
ATOM 880 O O . GLY A 1 108 ? 20.563 7.378 -32.121 1.00 80.00 108 GLY A O 1
ATOM 881 N N . GLU A 1 109 ? 19.463 7.162 -30.175 1.00 67.44 109 GLU A N 1
ATOM 882 C CA . GLU A 1 109 ? 20.500 6.352 -29.523 1.00 67.44 109 GLU A CA 1
ATOM 883 C C . GLU A 1 109 ? 20.609 4.918 -30.086 1.00 67.44 109 GLU A C 1
ATOM 885 O O . GLU A 1 109 ? 19.657 4.342 -30.616 1.00 67.44 109 GLU A O 1
ATOM 890 N N . CYS A 1 110 ? 21.810 4.337 -29.965 1.00 63.28 110 CYS A N 1
ATOM 891 C CA . CYS A 1 110 ? 22.237 3.122 -30.662 1.00 63.28 110 CYS A CA 1
ATOM 892 C C . CYS A 1 110 ? 21.539 1.825 -30.182 1.00 63.28 110 CYS A C 1
ATOM 894 O O . CYS A 1 110 ? 21.180 1.650 -29.017 1.00 63.28 110 CYS A O 1
ATOM 896 N N . TRP A 1 111 ? 21.404 0.868 -31.107 1.00 60.03 111 TRP A N 1
ATOM 897 C CA . TRP A 1 111 ? 20.680 -0.408 -30.980 1.00 60.03 111 TRP A CA 1
ATOM 898 C C . TRP A 1 111 ? 21.074 -1.342 -29.801 1.00 60.03 111 TRP A C 1
ATOM 900 O O . TRP A 1 111 ? 20.189 -2.045 -29.301 1.00 60.03 111 TRP A O 1
ATOM 910 N N . PRO A 1 112 ? 22.334 -1.393 -29.313 1.00 67.06 112 PRO A N 1
ATOM 911 C CA . PRO A 1 112 ? 22.719 -2.274 -28.202 1.00 67.06 112 PRO A CA 1
ATOM 912 C C . PRO A 1 112 ? 22.015 -1.950 -26.872 1.00 67.06 112 PRO A C 1
ATOM 914 O O . PRO A 1 112 ? 21.478 -2.852 -26.225 1.00 67.06 112 PRO A O 1
ATOM 917 N N . ASP A 1 113 ? 21.920 -0.668 -26.508 1.00 66.50 113 ASP A N 1
ATOM 918 C CA . ASP A 1 113 ? 21.241 -0.199 -25.286 1.00 66.50 113 ASP A CA 1
ATOM 919 C C . ASP A 1 113 ? 19.737 -0.499 -25.315 1.00 66.50 113 ASP A C 1
ATOM 921 O O . ASP A 1 113 ? 19.103 -0.842 -24.311 1.00 66.50 113 ASP A O 1
ATOM 925 N N . MET A 1 114 ? 19.156 -0.414 -26.509 1.00 65.19 114 MET A N 1
ATOM 926 C CA . MET A 1 114 ? 17.749 -0.702 -26.766 1.00 65.19 114 MET A CA 1
ATOM 927 C C . MET A 1 114 ? 17.416 -2.186 -26.561 1.00 65.19 114 MET A C 1
ATOM 929 O O . MET A 1 114 ? 16.320 -2.527 -26.102 1.00 65.19 114 MET A O 1
ATOM 933 N N . LEU A 1 115 ? 18.361 -3.083 -26.861 1.00 73.50 115 LEU A N 1
ATOM 934 C CA . LEU A 1 115 ? 18.214 -4.524 -26.649 1.00 73.50 115 LEU A CA 1
ATOM 935 C C . LEU A 1 115 ? 18.184 -4.883 -25.157 1.00 73.50 115 LEU A C 1
ATOM 937 O O . LEU A 1 115 ? 17.414 -5.757 -24.748 1.00 73.50 115 LEU A O 1
ATOM 941 N N . GLN A 1 116 ? 18.975 -4.185 -24.341 1.00 77.31 116 GLN A N 1
ATOM 942 C CA . GLN A 1 116 ? 19.045 -4.392 -22.894 1.00 77.31 116 GLN A CA 1
ATOM 943 C C . GLN A 1 116 ? 17.720 -4.008 -22.212 1.00 77.31 116 GLN A C 1
ATOM 945 O O . GLN A 1 116 ? 17.121 -4.833 -21.517 1.00 77.31 116 GLN A O 1
ATOM 950 N N . LEU A 1 117 ? 17.180 -2.827 -22.535 1.00 70.19 117 LEU A N 1
ATOM 951 C CA . LEU A 1 117 ? 15.861 -2.366 -22.071 1.00 70.19 117 LEU A CA 1
ATOM 952 C C . LEU A 1 117 ? 14.717 -3.283 -22.536 1.00 70.19 117 LEU A C 1
ATOM 954 O O . LEU A 1 117 ? 13.787 -3.576 -21.779 1.00 70.19 117 LEU A O 1
ATOM 958 N N . ARG A 1 118 ? 14.785 -3.801 -23.771 1.00 73.81 118 ARG A N 1
ATOM 959 C CA . ARG A 1 118 ? 13.803 -4.770 -24.288 1.00 73.81 118 ARG A CA 1
ATOM 960 C C . ARG A 1 118 ? 13.799 -6.069 -23.479 1.00 73.81 118 ARG A C 1
ATOM 962 O O . ARG A 1 118 ? 12.733 -6.649 -23.265 1.00 73.81 118 ARG A O 1
ATOM 969 N N . ASN A 1 119 ? 14.965 -6.533 -23.039 1.00 80.06 119 ASN A N 1
ATOM 970 C CA . ASN A 1 119 ? 15.082 -7.734 -22.214 1.00 80.06 119 ASN A CA 1
ATOM 971 C C . ASN A 1 119 ? 14.553 -7.502 -20.789 1.00 80.06 119 ASN A C 1
ATOM 973 O O . ASN A 1 119 ? 13.880 -8.380 -20.247 1.00 80.06 119 ASN A O 1
ATOM 977 N N . GLU A 1 120 ? 14.751 -6.317 -20.209 1.00 77.81 120 GLU A N 1
ATOM 978 C CA . GLU A 1 120 ? 14.145 -5.935 -18.922 1.00 77.81 120 GLU A CA 1
ATOM 979 C C . GLU A 1 120 ? 12.610 -5.863 -18.989 1.00 77.81 120 GLU A C 1
ATOM 981 O O . GLU A 1 120 ? 11.917 -6.383 -18.107 1.00 77.81 120 GLU A O 1
ATOM 986 N N . LEU A 1 121 ? 12.051 -5.320 -20.076 1.00 71.56 121 LEU A N 1
ATOM 987 C CA . LEU A 1 121 ? 10.602 -5.336 -20.325 1.00 71.56 121 LEU A CA 1
ATOM 988 C C . LEU A 1 121 ? 10.033 -6.759 -20.410 1.00 71.56 121 LEU A C 1
ATOM 990 O O . LEU A 1 121 ? 8.907 -6.994 -19.972 1.00 71.56 121 LEU A O 1
ATOM 994 N N . ARG A 1 122 ? 10.792 -7.719 -20.955 1.00 74.88 122 ARG A N 1
ATOM 995 C CA . ARG A 1 122 ? 10.368 -9.129 -20.983 1.00 74.88 122 ARG A CA 1
ATOM 996 C C . ARG A 1 122 ? 10.447 -9.783 -19.609 1.00 74.88 122 ARG A C 1
ATOM 998 O O . ARG A 1 122 ? 9.513 -10.482 -19.243 1.00 74.88 122 ARG A O 1
ATOM 1005 N N . ARG A 1 123 ? 11.508 -9.532 -18.838 1.00 72.44 123 ARG A N 1
ATOM 1006 C CA . ARG A 1 123 ? 11.684 -10.121 -17.496 1.00 72.44 123 ARG A CA 1
ATOM 1007 C C . ARG A 1 123 ? 10.609 -9.695 -16.505 1.00 72.44 123 ARG A C 1
ATOM 1009 O O . ARG A 1 123 ? 10.269 -10.458 -15.621 1.00 72.44 123 ARG A O 1
ATOM 1016 N N . THR A 1 124 ? 10.046 -8.503 -16.669 1.00 62.31 124 THR A N 1
ATOM 1017 C CA . THR A 1 124 ? 8.951 -8.025 -15.811 1.00 62.31 124 THR A CA 1
ATOM 1018 C C . THR A 1 124 ? 7.573 -8.604 -16.183 1.00 62.31 124 THR A C 1
ATOM 1020 O O . THR A 1 124 ? 6.581 -8.263 -15.535 1.00 62.31 124 THR A O 1
ATOM 1023 N N . ARG A 1 125 ? 7.458 -9.437 -17.234 1.00 54.97 125 ARG A N 1
ATOM 1024 C CA . ARG A 1 125 ? 6.215 -10.149 -17.613 1.00 54.97 125 ARG A CA 1
ATOM 1025 C C . ARG A 1 125 ? 6.078 -11.547 -16.995 1.00 54.97 125 ARG A C 1
ATOM 1027 O O . ARG A 1 125 ? 4.973 -12.077 -17.057 1.00 54.97 125 ARG A O 1
ATOM 1034 N N . SER A 1 126 ? 7.163 -12.121 -16.479 1.00 47.75 126 SER A N 1
ATOM 1035 C CA . SER A 1 126 ? 7.204 -13.430 -15.806 1.00 47.75 126 SER A CA 1
ATOM 1036 C C . SER A 1 126 ? 6.998 -13.272 -14.308 1.00 47.75 126 SER A C 1
ATOM 1038 O O . SER A 1 126 ? 6.408 -14.200 -13.723 1.00 47.75 126 SER A O 1
#

pLDDT: mean 80.8, std 11.45, range [45.84, 94.38]

Secondary structure (DSSP, 8-state):
-------GG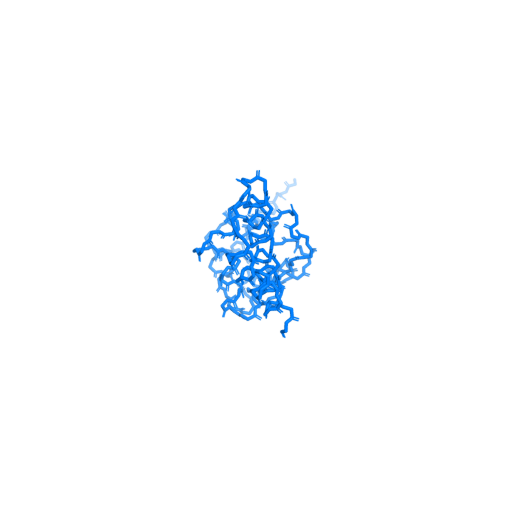GS-HHHHHHHHHHHHHHSBHHHHHHHHTSSHHHHHHTT-HHHHHH-B---GGG--GGGGSTTSHHHHHHHTT-HHHHHHHHHHHHHHHHHHHHHHHHTT--HHHHHHHHHHHHHTT-

Radius of gyration: 20.16 Å; chains: 1; bounding box: 54×33×56 Å